Protein AF-A0A5J4WP96-F1 (afdb_monomer_lite)

Radius of gyration: 22.14 Å; chains: 1; bounding box: 62×30×66 Å

Structure (mmCIF, N/CA/C/O backbone):
data_AF-A0A5J4WP96-F1
#
_entry.id   AF-A0A5J4WP96-F1
#
loop_
_atom_site.group_PDB
_atom_site.id
_atom_site.type_symbol
_atom_site.label_atom_id
_atom_site.label_alt_id
_atom_site.label_comp_id
_atom_site.label_asym_id
_atom_site.label_entity_id
_atom_site.label_seq_id
_atom_site.pdbx_PDB_ins_code
_atom_site.Cartn_x
_atom_site.Cartn_y
_atom_site.Cartn_z
_atom_site.occupancy
_atom_site.B_iso_or_equiv
_atom_site.auth_seq_id
_atom_site.auth_comp_id
_atom_site.auth_asym_id
_atom_site.auth_atom_id
_atom_site.pdbx_PDB_model_num
ATOM 1 N N . LYS A 1 1 ? -42.294 -1.424 41.204 1.00 61.25 1 LYS A N 1
ATOM 2 C CA . LYS A 1 1 ? -42.275 -0.467 40.072 1.00 61.25 1 LYS A CA 1
ATOM 3 C C . LYS A 1 1 ? -41.031 0.428 40.129 1.00 61.25 1 LYS A C 1
ATOM 5 O O . LYS A 1 1 ? -40.131 0.134 39.366 1.00 61.25 1 LYS A O 1
ATOM 10 N N . ARG A 1 2 ? -40.867 1.345 41.103 1.00 69.31 2 ARG A N 1
ATOM 11 C CA . ARG A 1 2 ? -39.657 2.207 41.222 1.00 69.31 2 ARG A CA 1
ATOM 12 C C . ARG A 1 2 ? -38.298 1.475 41.231 1.00 69.31 2 ARG A C 1
ATOM 14 O O . ARG A 1 2 ? -37.429 1.843 40.458 1.00 69.31 2 ARG A O 1
ATOM 21 N N . LYS A 1 3 ? -38.139 0.397 42.017 1.00 71.12 3 LYS A N 1
ATOM 22 C CA . LYS A 1 3 ? -36.879 -0.386 42.051 1.00 71.12 3 LYS A CA 1
ATOM 23 C C . LYS A 1 3 ? -36.483 -0.991 40.692 1.00 71.12 3 LYS A C 1
ATOM 25 O O . LYS A 1 3 ? -35.322 -0.956 40.327 1.00 71.12 3 LYS A O 1
ATOM 30 N N . GLN A 1 4 ? -37.452 -1.498 39.925 1.00 74.75 4 GLN A N 1
ATOM 31 C CA . GLN A 1 4 ? -37.187 -2.102 38.608 1.00 74.75 4 GLN A CA 1
ATOM 32 C C . GLN A 1 4 ? -36.767 -1.062 37.559 1.00 74.75 4 GLN A C 1
ATOM 34 O O . GLN A 1 4 ? -35.970 -1.367 36.679 1.00 74.75 4 GLN A O 1
ATOM 39 N N . GLU A 1 5 ? -37.297 0.159 37.654 1.00 77.31 5 GLU A N 1
ATOM 40 C CA . GLU A 1 5 ? -36.905 1.286 36.800 1.00 77.31 5 GLU A CA 1
ATOM 41 C C . GLU A 1 5 ? -35.476 1.756 37.094 1.00 77.31 5 GLU A C 1
ATOM 43 O O . GLU A 1 5 ? -34.712 2.010 36.167 1.00 77.31 5 GLU A O 1
ATOM 48 N N . GLU A 1 6 ? -35.095 1.832 38.372 1.00 80.38 6 GLU A N 1
ATOM 49 C CA . GLU A 1 6 ? -33.735 2.201 38.789 1.00 80.38 6 GLU A CA 1
ATOM 50 C C . GLU A 1 6 ? -32.694 1.159 38.362 1.00 80.38 6 GLU A C 1
ATOM 52 O O . GLU A 1 6 ? -31.629 1.527 37.860 1.00 80.38 6 GLU A O 1
ATOM 57 N N . ASP A 1 7 ? -33.015 -0.131 38.490 1.00 84.25 7 ASP A N 1
ATOM 58 C CA . ASP A 1 7 ? -32.135 -1.225 38.067 1.00 84.25 7 ASP A CA 1
ATOM 59 C C . ASP A 1 7 ? -31.929 -1.238 36.542 1.00 84.25 7 ASP A C 1
ATOM 61 O O . ASP A 1 7 ? -30.814 -1.455 36.062 1.00 84.25 7 ASP A O 1
ATOM 65 N N . LEU A 1 8 ? -32.979 -0.948 35.761 1.00 82.31 8 LEU A N 1
ATOM 66 C CA . LEU A 1 8 ? -32.883 -0.837 34.301 1.00 82.31 8 LEU A CA 1
ATOM 67 C C . LEU A 1 8 ? -32.006 0.352 33.883 1.00 82.31 8 LEU A C 1
ATOM 69 O O . LEU A 1 8 ? -31.196 0.229 32.964 1.00 82.31 8 LEU A O 1
ATOM 73 N N . LYS A 1 9 ? -32.135 1.483 34.585 1.00 86.25 9 LYS A N 1
ATOM 74 C CA . LYS A 1 9 ? -31.365 2.704 34.321 1.00 86.25 9 LYS A CA 1
ATOM 75 C C . LYS A 1 9 ? -29.875 2.515 34.624 1.00 86.25 9 LYS A C 1
ATOM 77 O O . LYS A 1 9 ? -29.039 2.882 33.805 1.00 86.25 9 LYS A O 1
ATOM 82 N N . ARG A 1 10 ? -29.545 1.848 35.739 1.00 85.88 10 ARG A N 1
ATOM 83 C CA . ARG A 1 10 ? -28.162 1.469 36.087 1.00 85.88 10 ARG A CA 1
ATOM 84 C C . ARG A 1 10 ? -27.538 0.537 35.055 1.00 85.88 10 ARG A C 1
ATOM 86 O O . ARG A 1 10 ? -26.397 0.739 34.657 1.00 85.88 10 ARG A O 1
ATOM 93 N N . LYS A 1 11 ? -28.300 -0.452 34.582 1.00 85.69 11 LYS A N 1
ATOM 94 C CA . LYS A 1 11 ? -27.831 -1.395 33.561 1.00 85.69 11 LYS A CA 1
ATOM 95 C C . LYS A 1 11 ? -27.539 -0.697 32.226 1.00 85.69 11 LYS A C 1
ATOM 97 O O . LYS A 1 11 ? -26.533 -0.987 31.590 1.00 85.69 11 LYS A O 1
ATOM 102 N N . GLN A 1 12 ? -28.376 0.269 31.837 1.00 87.62 12 GLN A N 1
ATOM 103 C CA . GLN A 1 12 ? -28.152 1.094 30.643 1.00 87.62 12 GLN A CA 1
ATOM 104 C C . GLN A 1 12 ? -26.909 1.990 30.760 1.00 87.62 12 GLN A C 1
ATOM 106 O O . GLN A 1 12 ? -26.158 2.108 29.792 1.00 87.62 12 GLN A O 1
ATOM 111 N N . GLU A 1 13 ? -26.670 2.598 31.925 1.00 89.62 13 GLU A N 1
ATOM 112 C CA . GLU A 1 13 ? -25.467 3.406 32.178 1.00 89.62 13 GLU A CA 1
ATOM 113 C C . GLU A 1 13 ? -24.185 2.557 32.160 1.00 89.62 13 GLU A C 1
ATOM 115 O O . GLU A 1 13 ? -23.183 2.966 31.571 1.00 89.62 13 GLU A O 1
ATOM 120 N N . GLU A 1 14 ? -24.209 1.353 32.742 1.00 87.75 14 GLU A N 1
ATOM 121 C CA . GLU A 1 14 ? -23.075 0.421 32.697 1.00 87.75 14 GLU A CA 1
ATOM 122 C C . GLU A 1 14 ? -22.759 -0.047 31.270 1.00 87.75 14 GLU A C 1
ATOM 124 O O . GLU A 1 14 ? -21.589 -0.068 30.879 1.00 87.75 14 GLU A O 1
ATOM 129 N N . ASP A 1 15 ? -23.779 -0.370 30.470 1.00 89.44 15 ASP A N 1
ATOM 130 C CA . ASP A 1 15 ? -23.608 -0.769 29.068 1.00 89.44 15 ASP A CA 1
ATOM 131 C C . ASP A 1 15 ? -23.057 0.381 28.207 1.00 89.44 15 ASP A C 1
ATOM 133 O O . ASP A 1 15 ? -22.205 0.159 27.341 1.00 89.44 15 ASP A O 1
ATOM 137 N N . GLN A 1 16 ? -23.492 1.624 28.451 1.00 89.56 16 GLN A N 1
ATOM 138 C CA . GLN A 1 16 ? -22.926 2.806 27.789 1.00 89.56 16 GLN A CA 1
ATOM 139 C C . GLN A 1 16 ? -21.461 3.023 28.167 1.00 89.56 16 GLN A C 1
ATOM 141 O O . GLN A 1 16 ? -20.631 3.273 27.290 1.00 89.56 16 GLN A O 1
ATOM 146 N N . LYS A 1 17 ? -21.129 2.883 29.454 1.00 91.00 17 LYS A N 1
ATOM 147 C CA . LYS A 1 17 ? -19.763 3.050 29.951 1.00 91.00 17 LYS A CA 1
ATOM 148 C C . LYS A 1 17 ? -18.815 2.003 29.361 1.00 91.00 17 LYS A C 1
ATOM 150 O O . LYS A 1 17 ? -17.731 2.361 28.911 1.00 91.00 17 LYS A O 1
ATOM 155 N N . ARG A 1 18 ? -19.250 0.739 29.271 1.00 90.25 18 ARG A N 1
ATOM 156 C CA . ARG A 1 18 ? -18.483 -0.345 28.627 1.00 90.25 18 ARG A CA 1
ATOM 157 C C . ARG A 1 18 ? -18.220 -0.068 27.149 1.00 90.25 18 ARG A C 1
ATOM 159 O O . ARG A 1 18 ? -17.087 -0.219 26.704 1.00 90.25 18 ARG A O 1
ATOM 166 N N . LYS A 1 19 ? -19.233 0.387 26.403 1.00 90.06 19 LYS A N 1
ATOM 167 C CA . LYS A 1 19 ? -19.075 0.744 24.981 1.00 90.06 19 LYS A CA 1
ATOM 168 C C . LYS A 1 19 ? -18.076 1.882 24.775 1.00 90.06 19 LYS A C 1
ATOM 170 O O . LYS A 1 19 ? -17.217 1.773 23.907 1.00 90.06 19 LYS A O 1
ATOM 175 N N . GLN A 1 20 ? -18.153 2.939 25.586 1.00 91.06 20 GLN A N 1
ATOM 176 C CA . GLN A 1 20 ? -17.197 4.052 25.517 1.00 91.06 20 GLN A CA 1
ATOM 177 C C . GLN A 1 20 ? -15.764 3.604 25.833 1.00 91.06 20 GLN A C 1
ATOM 179 O O . GLN A 1 20 ? -14.814 4.052 25.194 1.00 91.06 20 GLN A O 1
ATOM 184 N N . GLU A 1 21 ? -15.599 2.704 26.803 1.00 91.44 21 GLU A N 1
ATOM 185 C CA . GLU A 1 21 ? -14.290 2.189 27.202 1.00 91.44 21 GLU A CA 1
ATOM 186 C C . GLU A 1 21 ? -13.670 1.274 26.128 1.00 91.44 21 GLU A C 1
ATOM 188 O O . GLU A 1 21 ? -12.470 1.357 25.863 1.00 91.44 21 GLU A O 1
ATOM 193 N N . GLU A 1 22 ? -14.476 0.443 25.457 1.00 90.56 22 GLU A N 1
ATOM 194 C CA . GLU A 1 22 ? -14.042 -0.361 24.303 1.00 90.56 22 GLU A CA 1
ATOM 195 C C . GLU A 1 22 ? -13.643 0.504 23.102 1.00 90.56 22 GLU A C 1
ATOM 197 O O . GLU A 1 22 ? -12.631 0.235 22.451 1.00 90.56 22 GLU A O 1
ATOM 202 N N . GLU A 1 23 ? -14.411 1.555 22.815 1.00 92.50 23 GLU A N 1
ATOM 203 C CA . GLU A 1 23 ? -14.131 2.476 21.713 1.00 92.50 23 GLU A CA 1
ATOM 204 C C . GLU A 1 23 ? -12.835 3.263 21.959 1.00 92.50 23 GLU A C 1
ATOM 206 O O . GLU A 1 23 ? -11.994 3.380 21.063 1.00 92.50 23 GLU A O 1
ATOM 211 N N . LEU A 1 24 ? -12.611 3.714 23.199 1.00 91.44 24 LEU A N 1
ATOM 212 C CA . LEU A 1 24 ? -11.365 4.364 23.602 1.00 91.44 24 LEU A CA 1
ATOM 213 C C . LEU A 1 24 ? -10.163 3.417 23.480 1.00 91.44 24 LEU A C 1
ATOM 215 O O . LEU A 1 24 ? -9.128 3.821 22.951 1.00 91.44 24 LEU A O 1
ATOM 219 N N . LYS A 1 25 ? -10.302 2.157 23.918 1.00 91.00 25 LYS A N 1
ATOM 220 C CA . LYS A 1 25 ? -9.244 1.141 23.791 1.00 91.00 25 LYS A CA 1
ATOM 221 C C . LYS A 1 25 ? -8.886 0.863 22.334 1.00 91.00 25 LYS A C 1
ATOM 223 O O . LYS A 1 25 ? -7.703 0.835 22.007 1.00 91.00 25 LYS A O 1
ATOM 228 N N . ARG A 1 26 ? -9.881 0.714 21.450 1.00 90.69 26 ARG A N 1
ATOM 229 C CA . ARG A 1 26 ? -9.643 0.539 20.005 1.00 90.69 26 ARG A CA 1
ATOM 230 C C . ARG A 1 26 ? -8.883 1.716 19.415 1.00 90.69 26 ARG A C 1
ATOM 232 O O . ARG A 1 26 ? -7.893 1.513 18.723 1.00 90.69 26 ARG A O 1
ATOM 239 N N . LYS A 1 27 ? -9.308 2.937 19.741 1.00 89.62 27 LYS A N 1
ATOM 240 C CA . LYS A 1 27 ? -8.665 4.159 19.250 1.00 89.62 27 LYS A CA 1
ATOM 241 C C . LYS A 1 27 ? -7.209 4.264 19.717 1.00 89.62 27 LYS A C 1
ATOM 243 O O . LYS A 1 27 ? -6.329 4.566 18.921 1.00 89.62 27 LYS A O 1
ATOM 248 N N . GLN A 1 28 ? -6.942 3.932 20.983 1.00 88.06 28 GLN A N 1
ATOM 249 C CA . GLN A 1 28 ? -5.582 3.873 21.530 1.00 88.06 28 GLN A CA 1
ATOM 250 C C . GLN A 1 28 ? -4.712 2.805 20.848 1.00 88.06 28 GLN A C 1
ATOM 252 O O . GLN A 1 28 ? -3.538 3.059 20.579 1.00 88.06 28 GLN A O 1
ATOM 257 N N . GLU A 1 29 ? -5.263 1.624 20.557 1.00 87.69 29 GLU A N 1
ATOM 258 C CA . GLU A 1 29 ? -4.541 0.550 19.863 1.00 87.69 29 GLU A CA 1
ATOM 259 C C . GLU A 1 29 ? -4.211 0.932 18.409 1.00 87.69 29 GLU A C 1
ATOM 261 O O . GLU A 1 29 ? -3.108 0.668 17.927 1.00 87.69 29 GLU A O 1
ATOM 266 N N . GLU A 1 30 ? -5.142 1.590 17.716 1.00 83.50 30 GLU A N 1
ATOM 267 C CA . GLU A 1 30 ? -4.936 2.118 16.365 1.00 83.50 30 GLU A CA 1
ATOM 268 C C . GLU A 1 30 ? -3.869 3.220 16.331 1.00 83.50 30 GLU A C 1
ATOM 270 O O . GLU A 1 30 ? -2.989 3.195 15.467 1.00 83.50 30 GLU A O 1
ATOM 275 N N . ASP A 1 31 ? -3.896 4.147 17.293 1.00 86.38 31 ASP A N 1
ATOM 276 C CA . ASP A 1 31 ? -2.895 5.211 17.415 1.00 86.38 31 ASP A CA 1
ATOM 277 C C . ASP A 1 31 ? -1.499 4.647 17.720 1.00 86.38 31 ASP A C 1
ATOM 279 O O . ASP A 1 31 ? -0.499 5.123 17.175 1.00 86.38 31 ASP A O 1
ATOM 283 N N . LEU A 1 32 ? -1.413 3.608 18.559 1.00 82.44 32 LEU A N 1
ATOM 284 C CA . LEU A 1 32 ? -0.152 2.927 18.854 1.00 82.44 32 LEU A CA 1
ATOM 285 C C . LEU A 1 32 ? 0.402 2.211 17.616 1.00 82.44 32 LEU A C 1
ATOM 287 O O . LEU A 1 32 ? 1.589 2.349 17.320 1.00 82.44 32 LEU A O 1
ATOM 291 N N . LYS A 1 33 ? -0.450 1.498 16.867 1.00 78.56 33 LYS A N 1
ATOM 292 C CA . LYS A 1 33 ? -0.057 0.861 15.599 1.00 78.56 33 LYS A CA 1
ATOM 293 C C . LYS A 1 33 ? 0.445 1.888 14.589 1.00 78.56 33 LYS A C 1
ATOM 295 O O . LYS A 1 33 ? 1.491 1.668 13.989 1.00 78.56 33 LYS A O 1
ATOM 300 N N . ARG A 1 34 ? -0.234 3.032 14.455 1.00 79.12 34 ARG A N 1
ATOM 301 C CA . ARG A 1 34 ? 0.215 4.132 13.585 1.00 79.12 34 ARG A CA 1
ATOM 302 C C . ARG A 1 34 ? 1.595 4.650 13.964 1.00 79.12 34 ARG A C 1
ATOM 304 O O . ARG A 1 34 ? 2.445 4.767 13.092 1.00 79.12 34 ARG A O 1
ATOM 311 N N . LYS A 1 35 ? 1.832 4.921 15.250 1.00 74.19 35 LYS A N 1
ATOM 312 C CA . LYS A 1 35 ? 3.145 5.386 15.725 1.00 74.19 35 LYS A CA 1
ATOM 313 C C . LYS A 1 35 ? 4.246 4.368 15.444 1.00 74.19 35 LYS A C 1
ATOM 315 O O . LYS A 1 35 ? 5.311 4.745 14.971 1.00 74.19 35 LYS A O 1
ATOM 320 N N . GLN A 1 36 ? 3.977 3.084 15.679 1.00 70.12 36 GLN A N 1
ATOM 321 C CA . GLN A 1 36 ? 4.923 2.012 15.363 1.00 70.12 36 GLN A CA 1
ATOM 322 C C . GLN A 1 36 ? 5.209 1.922 13.858 1.00 70.12 36 GLN A C 1
ATOM 324 O O . GLN A 1 36 ? 6.355 1.728 13.464 1.00 70.12 36 GLN A O 1
ATOM 329 N N . GLU A 1 37 ? 4.195 2.089 13.008 1.00 66.19 37 GLU A N 1
ATOM 330 C CA . GLU A 1 37 ? 4.367 2.126 11.552 1.00 66.19 37 GLU A CA 1
ATOM 331 C C . GLU A 1 37 ? 5.178 3.350 11.094 1.00 66.19 37 GLU A C 1
ATOM 333 O O . GLU A 1 37 ? 6.041 3.212 10.226 1.00 66.19 37 GLU A O 1
ATOM 338 N N . GLU A 1 38 ? 4.962 4.523 11.694 1.00 67.19 38 GLU A N 1
ATOM 339 C CA . GLU A 1 38 ? 5.729 5.751 11.428 1.00 67.19 38 GLU A CA 1
ATOM 340 C C . GLU A 1 38 ? 7.199 5.623 11.866 1.00 67.19 38 GLU A C 1
ATOM 342 O O . GLU A 1 38 ? 8.111 5.985 11.118 1.00 67.19 38 GLU A O 1
ATOM 347 N N . GLU A 1 39 ? 7.457 5.054 13.045 1.00 66.88 39 GLU A N 1
ATOM 348 C CA . GLU A 1 39 ? 8.813 4.761 13.529 1.00 66.88 39 GLU A CA 1
ATOM 349 C C . GLU A 1 39 ? 9.520 3.729 12.643 1.00 66.88 39 GLU A C 1
ATOM 351 O O . GLU A 1 39 ? 10.689 3.903 12.291 1.00 66.88 39 GLU A O 1
ATOM 356 N N . LEU A 1 40 ? 8.806 2.683 12.215 1.00 58.84 40 LEU A N 1
ATOM 357 C CA . LEU A 1 40 ? 9.334 1.672 11.303 1.00 58.84 40 LEU A CA 1
ATOM 358 C C . LEU A 1 40 ? 9.680 2.279 9.940 1.00 58.84 40 LEU A C 1
ATOM 360 O O . LEU A 1 40 ? 10.737 1.977 9.387 1.00 58.84 40 LEU A O 1
ATOM 364 N N . GLN A 1 41 ? 8.843 3.182 9.426 1.00 60.09 41 GLN A N 1
ATOM 365 C CA . GLN A 1 41 ? 9.136 3.938 8.207 1.00 60.09 41 GLN A CA 1
ATOM 366 C C . GLN A 1 41 ? 10.370 4.840 8.361 1.00 60.09 41 GLN A C 1
ATOM 368 O O . GLN A 1 41 ? 11.156 4.951 7.419 1.00 60.09 41 GLN A O 1
ATOM 373 N N . ASN A 1 42 ? 10.593 5.413 9.546 1.00 65.38 42 ASN A N 1
ATOM 374 C CA . ASN A 1 42 ? 11.759 6.252 9.841 1.00 65.38 42 ASN A CA 1
ATOM 375 C C . ASN A 1 42 ? 13.041 5.470 10.169 1.00 65.38 42 ASN A C 1
ATOM 377 O O . ASN A 1 42 ? 14.130 6.036 10.086 1.00 65.38 42 ASN A O 1
ATOM 381 N N . SER A 1 43 ? 12.951 4.177 10.491 1.00 74.75 43 SER A N 1
ATOM 382 C CA . SER A 1 43 ? 14.116 3.332 10.809 1.00 74.75 43 SER A CA 1
ATOM 383 C C . SER A 1 43 ? 15.088 3.149 9.633 1.00 74.75 43 SER A C 1
ATOM 385 O O . SER A 1 43 ? 16.219 2.699 9.814 1.00 74.75 43 SER A O 1
ATOM 387 N N . GLY A 1 44 ? 14.646 3.465 8.410 1.00 85.50 44 GLY A N 1
ATOM 388 C CA . GLY A 1 44 ? 15.403 3.226 7.185 1.00 85.50 44 GLY A CA 1
ATOM 389 C C . GLY A 1 44 ? 15.563 1.742 6.838 1.00 85.50 44 GLY A C 1
ATOM 390 O O . GLY A 1 44 ? 16.283 1.421 5.890 1.00 85.50 44 GLY A O 1
ATOM 391 N N . ILE A 1 45 ? 14.889 0.846 7.569 1.00 90.81 45 ILE A N 1
ATOM 392 C CA . ILE A 1 45 ? 14.871 -0.600 7.347 1.00 90.81 45 ILE A CA 1
ATOM 393 C C . ILE A 1 45 ? 13.599 -0.985 6.586 1.00 90.81 45 ILE A C 1
ATOM 395 O O . ILE A 1 45 ? 12.492 -0.542 6.884 1.00 90.81 45 ILE A O 1
ATOM 399 N N . ASN A 1 46 ? 13.764 -1.834 5.578 1.00 91.06 46 ASN A N 1
ATOM 400 C CA . ASN A 1 46 ? 12.683 -2.425 4.812 1.00 91.06 46 ASN A CA 1
ATOM 401 C C . ASN A 1 46 ? 11.974 -3.512 5.642 1.00 91.06 46 ASN A C 1
ATOM 403 O O . ASN A 1 46 ? 12.619 -4.501 5.992 1.00 91.06 46 ASN A O 1
ATOM 407 N N . PRO A 1 47 ? 10.660 -3.401 5.904 1.00 88.81 47 PRO A N 1
ATOM 408 C CA . PRO A 1 47 ? 9.939 -4.336 6.764 1.00 88.81 47 PRO A CA 1
ATOM 409 C C . PRO A 1 47 ? 9.706 -5.715 6.127 1.00 88.81 47 PRO A C 1
ATOM 411 O O . PRO A 1 47 ? 9.414 -6.672 6.836 1.00 88.81 47 PRO A O 1
ATOM 414 N N . TRP A 1 48 ? 9.837 -5.844 4.803 1.00 87.88 48 TRP A N 1
ATOM 415 C CA . TRP A 1 48 ? 9.638 -7.104 4.077 1.00 87.88 48 TRP A CA 1
ATOM 416 C C . TRP A 1 48 ? 10.914 -7.938 3.966 1.00 87.88 48 TRP A C 1
ATOM 418 O O . TRP A 1 48 ? 10.839 -9.159 3.875 1.00 87.88 48 TRP A O 1
ATOM 428 N N . THR A 1 49 ? 12.084 -7.296 3.958 1.00 91.69 49 THR A N 1
ATOM 429 C CA . THR A 1 49 ? 13.381 -7.988 3.854 1.00 91.69 49 THR A CA 1
ATOM 430 C C . THR A 1 49 ? 14.226 -7.877 5.117 1.00 91.69 49 THR A C 1
ATOM 432 O O . THR A 1 49 ? 15.242 -8.553 5.217 1.00 91.69 49 THR A O 1
ATOM 435 N N . ASN A 1 50 ? 13.842 -7.009 6.056 1.00 90.69 50 ASN A N 1
ATOM 436 C CA . ASN A 1 50 ? 14.608 -6.644 7.247 1.00 90.69 50 ASN A CA 1
ATOM 437 C C . ASN A 1 50 ? 16.035 -6.141 6.935 1.00 90.69 50 ASN A C 1
ATOM 439 O O . ASN A 1 50 ? 16.981 -6.372 7.684 1.00 90.69 50 ASN A O 1
ATOM 443 N N . LEU A 1 51 ? 16.193 -5.468 5.791 1.00 92.88 51 LEU A N 1
ATOM 444 C CA . LEU A 1 51 ? 17.456 -4.896 5.312 1.00 92.88 51 LEU A CA 1
ATOM 445 C C . LEU A 1 51 ? 17.304 -3.383 5.145 1.00 92.88 51 LEU A C 1
ATOM 447 O O . LEU A 1 51 ? 16.199 -2.929 4.852 1.00 92.88 51 LEU A O 1
ATOM 451 N N . PRO A 1 52 ? 18.377 -2.586 5.269 1.00 93.88 52 PRO A N 1
ATOM 452 C CA . PRO A 1 52 ? 18.294 -1.152 5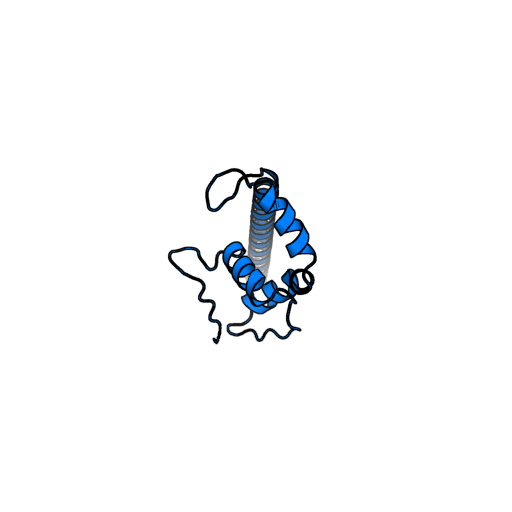.028 1.00 93.88 52 PRO A CA 1
ATOM 453 C C . PRO A 1 52 ? 17.848 -0.848 3.593 1.00 93.88 52 PRO A C 1
ATOM 455 O O . PRO A 1 52 ? 18.267 -1.503 2.632 1.00 93.88 52 PRO A O 1
ATOM 458 N N . TYR A 1 53 ? 17.015 0.177 3.430 1.00 93.75 53 TYR A N 1
ATOM 459 C CA . TYR A 1 53 ? 16.645 0.673 2.112 1.00 93.75 53 TYR A CA 1
ATOM 460 C C . TYR A 1 53 ? 17.871 1.212 1.369 1.00 93.75 53 TYR A C 1
ATOM 462 O O . TYR A 1 53 ? 18.708 1.931 1.916 1.00 93.75 53 TYR A O 1
ATOM 470 N N . SER A 1 54 ? 17.959 0.901 0.076 1.00 95.19 54 SER A N 1
ATOM 471 C CA . 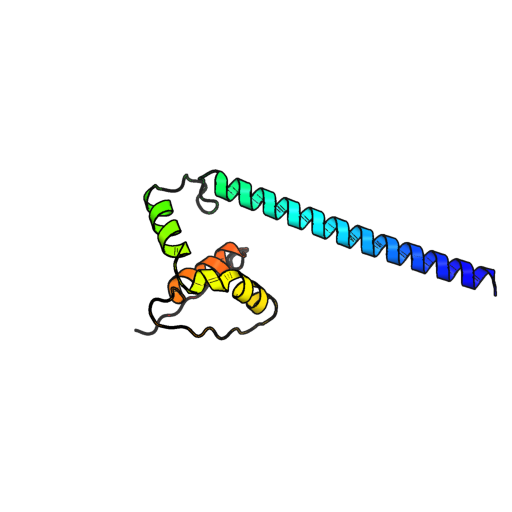SER A 1 54 ? 19.022 1.437 -0.777 1.00 95.19 54 SER A CA 1
ATOM 472 C C . SER A 1 54 ? 18.832 2.935 -1.051 1.00 95.19 54 SER A C 1
ATOM 474 O O . SER A 1 54 ? 17.717 3.448 -1.037 1.00 95.19 54 SER A O 1
ATOM 476 N N . LYS A 1 55 ? 19.904 3.648 -1.424 1.00 93.19 55 LYS A N 1
ATOM 477 C CA . LYS A 1 55 ? 19.795 5.052 -1.878 1.00 93.19 55 LYS A CA 1
ATOM 478 C C . LYS A 1 55 ? 18.801 5.212 -3.037 1.00 93.19 55 LYS A C 1
ATOM 480 O O . LYS A 1 55 ? 17.999 6.139 -3.045 1.00 93.19 55 LYS A O 1
ATOM 485 N N . ARG A 1 56 ? 18.811 4.258 -3.978 1.00 94.69 56 ARG A N 1
ATOM 486 C CA . ARG A 1 56 ? 17.898 4.226 -5.131 1.00 94.69 56 ARG A CA 1
ATOM 487 C C . ARG A 1 56 ? 16.432 4.117 -4.712 1.00 94.69 56 ARG A C 1
ATOM 489 O O . ARG A 1 56 ? 15.578 4.682 -5.389 1.00 94.69 56 ARG A O 1
ATOM 496 N N . TYR A 1 57 ? 16.136 3.408 -3.621 1.00 95.06 57 TYR A N 1
ATOM 497 C CA . TYR A 1 57 ? 14.776 3.319 -3.095 1.00 95.06 57 TYR A CA 1
ATOM 498 C C . TYR A 1 57 ? 14.228 4.705 -2.749 1.00 95.06 57 TYR A C 1
ATOM 500 O O . TYR A 1 57 ? 13.139 5.035 -3.199 1.00 95.06 57 TYR A O 1
ATOM 508 N N . TYR A 1 58 ? 14.994 5.535 -2.036 1.00 93.56 58 TYR A N 1
ATOM 509 C CA . TYR A 1 58 ? 14.542 6.874 -1.648 1.00 93.56 58 TYR A CA 1
ATOM 510 C C . TYR A 1 58 ? 14.298 7.787 -2.855 1.00 93.56 58 TYR A C 1
ATOM 512 O O . TYR A 1 58 ? 13.304 8.508 -2.879 1.00 93.56 58 TYR A O 1
ATOM 520 N N . SER A 1 59 ? 15.142 7.711 -3.890 1.00 94.00 59 SER A N 1
ATOM 521 C CA . SER A 1 59 ? 14.915 8.446 -5.142 1.00 94.00 59 SER A CA 1
ATOM 522 C C . SER A 1 59 ? 13.606 8.026 -5.822 1.00 94.00 59 SER A C 1
ATOM 524 O O . SER A 1 59 ? 12.804 8.878 -6.194 1.00 94.00 59 SER A O 1
ATOM 526 N N . LEU A 1 60 ? 13.356 6.716 -5.927 1.00 95.38 60 LEU A N 1
ATOM 527 C CA . LEU A 1 60 ? 12.110 6.189 -6.494 1.00 95.38 60 LEU A CA 1
ATOM 528 C C . LEU A 1 60 ? 10.896 6.509 -5.618 1.00 95.38 60 LEU A C 1
ATOM 530 O O . LEU A 1 60 ? 9.807 6.721 -6.140 1.00 95.38 60 LEU A O 1
ATOM 534 N N . LEU A 1 61 ? 11.056 6.527 -4.296 1.00 93.44 61 LEU A N 1
ATOM 535 C CA . LEU A 1 61 ? 9.989 6.877 -3.366 1.00 93.44 61 LEU A CA 1
ATOM 536 C C . LEU A 1 61 ? 9.551 8.330 -3.569 1.00 93.44 61 LEU A C 1
ATOM 538 O O . LEU A 1 61 ? 8.353 8.584 -3.669 1.00 93.44 61 LEU A O 1
ATOM 542 N N . ALA A 1 62 ? 10.503 9.258 -3.692 1.00 93.12 62 ALA A N 1
ATOM 543 C CA . ALA A 1 62 ? 10.210 10.663 -3.961 1.00 93.12 62 ALA A CA 1
ATOM 544 C C . ALA A 1 62 ? 9.451 10.848 -5.288 1.00 93.12 62 ALA A C 1
ATOM 546 O O . ALA A 1 62 ? 8.458 11.569 -5.330 1.00 93.12 62 ALA A O 1
ATOM 547 N N . GLU A 1 63 ? 9.856 10.142 -6.348 1.00 94.88 63 GLU A N 1
ATOM 548 C CA . GLU A 1 63 ? 9.155 10.154 -7.640 1.00 94.88 63 GLU A CA 1
ATOM 549 C C . GLU A 1 63 ? 7.730 9.585 -7.524 1.00 94.88 63 GLU A C 1
ATOM 551 O O . GLU A 1 63 ? 6.765 10.181 -7.999 1.00 94.88 63 GLU A O 1
ATOM 556 N N . ARG A 1 64 ? 7.564 8.455 -6.825 1.00 95.00 64 ARG A N 1
ATOM 557 C CA . ARG A 1 64 ? 6.251 7.825 -6.607 1.00 95.00 64 ARG A CA 1
ATOM 558 C C . ARG A 1 64 ? 5.293 8.717 -5.831 1.00 95.00 64 ARG A C 1
ATOM 560 O O . ARG A 1 64 ? 4.100 8.713 -6.124 1.00 95.00 64 ARG A O 1
ATOM 567 N N . GLN A 1 65 ? 5.804 9.491 -4.875 1.00 93.31 65 GLN A N 1
ATOM 568 C CA . GLN A 1 65 ? 4.990 10.421 -4.095 1.00 93.31 65 GLN A CA 1
ATOM 569 C C . GLN A 1 65 ? 4.385 11.549 -4.942 1.00 93.31 65 GLN A C 1
ATOM 571 O O . GLN A 1 65 ? 3.357 12.103 -4.559 1.00 93.31 65 GLN A O 1
ATOM 576 N N . GLN A 1 66 ? 4.979 11.854 -6.097 1.00 95.12 66 GLN A N 1
ATOM 577 C CA . GLN A 1 66 ? 4.488 12.872 -7.028 1.00 95.12 66 GLN A CA 1
ATOM 578 C C . GLN A 1 66 ? 3.464 12.324 -8.035 1.00 95.12 66 GLN A C 1
ATOM 580 O O . GLN A 1 66 ? 2.856 13.097 -8.776 1.00 95.12 66 GLN A O 1
ATOM 585 N N . LEU A 1 67 ? 3.246 11.002 -8.087 1.00 96.25 67 LEU A N 1
ATOM 586 C CA . LEU A 1 67 ? 2.303 10.410 -9.033 1.00 96.25 67 LEU A CA 1
ATOM 587 C C . LEU A 1 67 ? 0.857 10.803 -8.689 1.00 96.25 67 LEU A C 1
ATOM 589 O O . LEU A 1 67 ? 0.474 10.745 -7.518 1.00 96.25 67 LEU A O 1
ATOM 593 N N . PRO A 1 68 ? -0.002 11.091 -9.688 1.00 95.69 68 PRO A N 1
ATOM 594 C CA . PRO A 1 68 ? -1.384 11.496 -9.438 1.00 95.69 68 PRO A CA 1
ATOM 595 C C . PRO A 1 68 ? -2.181 10.528 -8.559 1.00 95.69 68 PRO A C 1
ATOM 597 O O . PRO A 1 68 ? -2.957 10.952 -7.709 1.00 95.69 68 PRO A O 1
ATOM 600 N N . VAL A 1 69 ? -1.957 9.219 -8.711 1.00 96.19 69 VAL A N 1
ATOM 601 C CA . VAL A 1 69 ? -2.622 8.197 -7.889 1.00 96.19 69 VAL A CA 1
ATOM 602 C C . VAL A 1 69 ? -2.303 8.323 -6.392 1.00 96.19 69 VAL A C 1
ATOM 604 O O . VAL A 1 69 ? -3.142 7.969 -5.568 1.00 96.19 69 VAL A O 1
ATOM 607 N N . GLN A 1 70 ? -1.131 8.858 -6.026 1.00 94.62 70 GLN A N 1
ATOM 608 C CA . GLN A 1 70 ? -0.734 9.030 -4.629 1.00 94.62 70 GLN A CA 1
ATOM 609 C C . GLN A 1 70 ? -1.642 10.030 -3.908 1.00 94.62 70 GLN A C 1
ATOM 611 O O . GLN A 1 70 ? -2.004 9.807 -2.752 1.00 94.62 70 GLN A O 1
ATOM 616 N N . MET A 1 71 ? -2.066 11.095 -4.596 1.00 93.19 71 MET A N 1
ATOM 617 C CA . MET A 1 71 ? -2.965 12.109 -4.033 1.00 93.19 71 MET A CA 1
ATOM 618 C C . MET A 1 71 ? -4.323 11.516 -3.627 1.00 93.19 71 MET A C 1
ATOM 620 O O . MET A 1 71 ? -4.922 11.952 -2.649 1.00 93.19 71 MET A O 1
ATOM 624 N N . HIS A 1 72 ? -4.762 10.462 -4.318 1.00 94.12 72 HIS A N 1
ATOM 625 C CA . HIS A 1 72 ? -6.023 9.764 -4.056 1.00 94.12 72 HIS A CA 1
ATOM 626 C C . HIS A 1 72 ? -5.865 8.513 -3.174 1.00 94.12 72 HIS A C 1
ATOM 628 O O . HIS A 1 72 ? -6.823 7.760 -3.004 1.00 94.12 72 HIS A O 1
ATOM 634 N N . LYS A 1 73 ? -4.682 8.269 -2.583 1.00 94.50 73 LYS A N 1
ATOM 635 C CA . LYS A 1 73 ? -4.409 7.053 -1.795 1.00 94.50 73 LYS A CA 1
ATOM 636 C C . LYS A 1 73 ? -5.416 6.852 -0.659 1.00 94.50 73 LYS A C 1
ATOM 638 O O . LYS A 1 73 ? -5.918 5.748 -0.488 1.00 94.50 73 LYS A O 1
ATOM 643 N N . LYS A 1 74 ? -5.723 7.904 0.108 1.00 93.62 74 LYS A N 1
ATOM 644 C CA . LYS A 1 74 ? -6.650 7.818 1.253 1.00 93.62 74 LYS A CA 1
ATOM 645 C C . LYS A 1 74 ? -8.064 7.433 0.813 1.00 93.62 74 LYS A C 1
ATOM 647 O O . LYS A 1 74 ? -8.603 6.450 1.308 1.00 93.62 74 LYS A O 1
ATOM 652 N N . GLU A 1 75 ? -8.594 8.146 -0.177 1.00 95.25 75 GLU A N 1
ATOM 653 C CA . GLU A 1 75 ? -9.913 7.879 -0.760 1.00 95.25 75 GLU A CA 1
ATOM 654 C C . GLU A 1 75 ? -10.004 6.451 -1.321 1.00 95.25 75 GLU A C 1
ATOM 656 O O . GLU A 1 75 ? -10.997 5.754 -1.119 1.00 95.25 75 GLU A O 1
ATOM 661 N N . PHE A 1 76 ? -8.947 5.987 -1.996 1.00 95.69 76 PHE A N 1
ATOM 662 C CA . PHE A 1 76 ? -8.872 4.614 -2.486 1.00 95.69 76 PHE A CA 1
ATOM 663 C C . PHE A 1 76 ? -8.935 3.594 -1.344 1.00 95.69 76 PHE A C 1
ATOM 665 O O . PHE A 1 76 ? -9.709 2.647 -1.436 1.00 95.69 76 PHE A O 1
ATOM 672 N N . ILE A 1 77 ? -8.148 3.780 -0.279 1.00 94.62 77 ILE A N 1
ATOM 673 C CA . ILE A 1 77 ? -8.102 2.860 0.868 1.00 94.62 77 ILE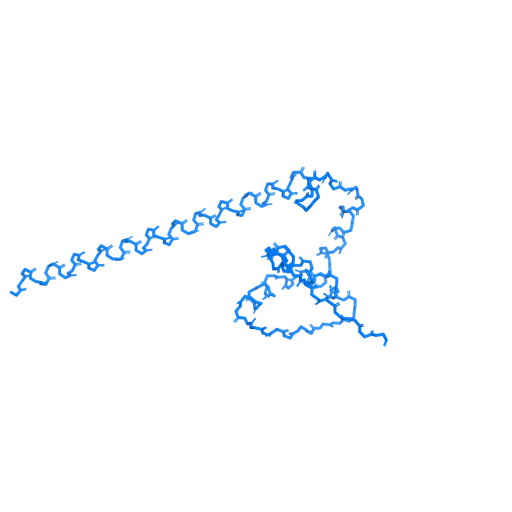 A CA 1
ATOM 674 C C . ILE A 1 77 ? -9.479 2.736 1.524 1.00 94.62 77 ILE A C 1
ATOM 676 O O . ILE A 1 77 ? -9.900 1.625 1.839 1.00 94.62 77 ILE A O 1
ATOM 680 N N . GLU A 1 78 ? -10.176 3.854 1.719 1.00 95.62 78 GLU A N 1
ATOM 681 C CA . GLU A 1 78 ? -11.527 3.881 2.292 1.00 95.62 78 GLU A CA 1
ATOM 682 C C . GLU A 1 78 ? -12.510 3.126 1.391 1.00 95.62 78 GLU A C 1
ATOM 684 O O . GLU A 1 78 ? -13.109 2.136 1.813 1.00 95.62 78 GLU A O 1
ATOM 689 N N . LYS A 1 79 ? -12.578 3.487 0.102 1.00 96.56 79 LYS A N 1
ATOM 690 C CA . LYS A 1 79 ? -13.455 2.806 -0.862 1.00 96.56 79 LYS A CA 1
ATOM 691 C C . LYS A 1 79 ? -13.145 1.316 -0.987 1.00 96.56 79 LYS A C 1
ATOM 693 O O . LYS A 1 79 ? -14.068 0.520 -1.121 1.00 96.56 79 LYS A O 1
ATOM 698 N N . PHE A 1 80 ? -11.876 0.926 -0.946 1.00 96.19 80 PHE A N 1
ATOM 699 C CA . PHE A 1 80 ? -11.464 -0.471 -1.048 1.00 96.19 80 PHE A CA 1
ATOM 700 C C . PHE A 1 80 ? -11.862 -1.299 0.178 1.00 96.19 80 PHE A C 1
ATOM 702 O O . PHE A 1 80 ? -12.199 -2.470 0.034 1.00 96.19 80 PHE A O 1
ATOM 709 N N . LYS A 1 81 ? -11.859 -0.708 1.379 1.00 95.31 81 LYS A N 1
ATOM 710 C CA . LYS A 1 81 ? -12.325 -1.391 2.595 1.00 95.31 81 LYS A CA 1
ATOM 711 C C . LYS A 1 81 ? -13.833 -1.643 2.570 1.00 95.31 81 LYS A C 1
ATOM 713 O O . LYS A 1 81 ? -14.269 -2.713 2.987 1.00 95.31 81 LYS A O 1
ATOM 718 N N . ASP A 1 82 ? -14.597 -0.693 2.040 1.00 96.88 82 ASP A N 1
ATOM 719 C CA . ASP A 1 82 ? -16.063 -0.739 2.077 1.00 96.88 82 ASP A CA 1
ATOM 720 C C . ASP A 1 82 ? -16.684 -1.511 0.902 1.00 96.88 82 ASP A C 1
ATOM 722 O O . ASP A 1 82 ? -17.848 -1.912 0.961 1.00 96.88 82 ASP A O 1
ATOM 726 N N . ASN A 1 83 ? -15.927 -1.742 -0.176 1.00 97.38 83 ASN A N 1
ATOM 727 C CA . ASN A 1 83 ? -16.448 -2.318 -1.414 1.00 97.38 83 ASN A CA 1
ATOM 728 C C . ASN A 1 83 ? -15.674 -3.566 -1.840 1.00 97.38 83 ASN A C 1
ATOM 730 O O . ASN A 1 83 ? -14.450 -3.575 -1.909 1.00 97.38 83 ASN A O 1
ATOM 734 N N . ARG A 1 84 ? -16.404 -4.612 -2.249 1.00 96.19 84 ARG A N 1
ATOM 735 C CA . ARG A 1 84 ? -15.797 -5.825 -2.833 1.00 96.19 84 ARG A CA 1
ATOM 736 C C . ARG A 1 84 ? -15.172 -5.577 -4.209 1.00 96.19 84 ARG A C 1
ATOM 738 O O . ARG A 1 84 ? -14.253 -6.290 -4.595 1.00 96.19 84 ARG A O 1
ATOM 745 N N . ILE A 1 85 ? -15.707 -4.612 -4.959 1.00 96.94 85 ILE A N 1
ATOM 746 C CA . ILE A 1 85 ? -15.254 -4.239 -6.301 1.00 96.94 85 ILE A CA 1
ATOM 747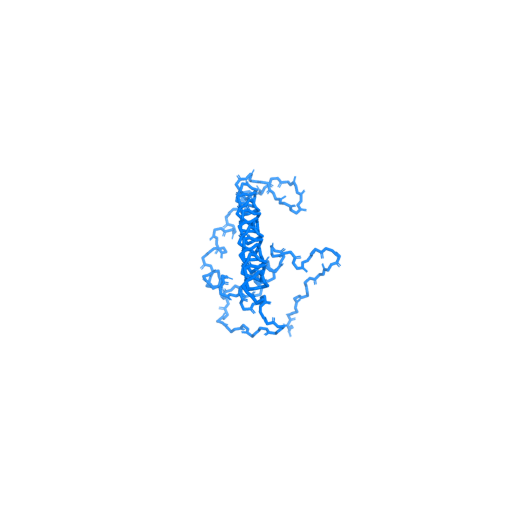 C C . ILE A 1 85 ? -15.088 -2.722 -6.329 1.00 96.94 85 ILE A C 1
ATOM 749 O O . ILE A 1 85 ? -16.015 -1.993 -5.986 1.00 96.94 85 ILE A O 1
ATOM 753 N N . VAL A 1 86 ? -13.920 -2.255 -6.771 1.00 96.38 86 VAL A N 1
ATOM 754 C CA . VAL A 1 86 ? -13.620 -0.831 -6.962 1.00 96.38 86 VAL A CA 1
ATOM 755 C C . VAL A 1 86 ? -13.177 -0.614 -8.403 1.00 96.38 86 VAL A C 1
ATOM 757 O O . VAL A 1 86 ? -12.249 -1.268 -8.876 1.00 96.38 86 VAL A O 1
ATOM 760 N N . ILE A 1 87 ? -13.828 0.319 -9.097 1.00 95.81 87 ILE A N 1
ATOM 761 C CA . ILE A 1 87 ? -13.451 0.725 -10.454 1.00 95.81 87 ILE A CA 1
ATOM 762 C C . ILE A 1 87 ? -12.548 1.953 -10.353 1.00 95.81 87 ILE A C 1
ATOM 764 O O . ILE A 1 87 ? -12.954 2.999 -9.852 1.00 95.81 87 ILE A O 1
ATOM 768 N N . LEU A 1 88 ? -11.316 1.821 -10.839 1.00 94.25 88 LEU A N 1
ATOM 769 C CA . LEU A 1 88 ? -10.321 2.891 -10.870 1.00 94.25 88 LEU A CA 1
ATOM 770 C C . LEU A 1 88 ? -10.196 3.445 -12.288 1.00 94.25 88 LEU A C 1
ATOM 772 O O . LEU A 1 88 ? -9.830 2.721 -13.213 1.00 94.25 88 LEU A O 1
ATOM 776 N N . VAL A 1 89 ? -10.428 4.747 -12.447 1.00 94.94 89 VAL A N 1
ATOM 777 C CA . VAL A 1 89 ? -10.252 5.460 -13.718 1.00 94.94 89 VAL A CA 1
ATOM 778 C C . VAL A 1 89 ? -9.156 6.507 -13.552 1.00 94.94 89 VAL A C 1
ATOM 780 O O . VAL A 1 89 ? -9.079 7.191 -12.538 1.00 94.94 89 VAL A O 1
ATOM 783 N N . GLY A 1 90 ? -8.280 6.632 -14.545 1.00 93.50 90 GLY A N 1
ATOM 784 C CA . GLY A 1 90 ? -7.264 7.680 -14.572 1.00 93.50 90 GLY A CA 1
ATOM 785 C C . GLY A 1 90 ? -6.441 7.627 -15.851 1.00 93.50 90 GLY A C 1
ATOM 786 O O . GLY A 1 90 ? -6.357 6.574 -16.484 1.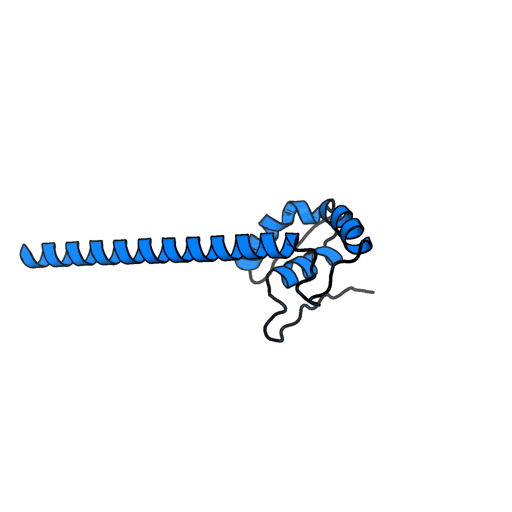00 93.50 90 GLY A O 1
ATOM 787 N N . GLN A 1 91 ? -5.786 8.730 -16.202 1.00 95.94 91 GLN A N 1
ATOM 788 C CA . GLN A 1 91 ? -4.971 8.840 -17.417 1.00 95.94 91 GLN A CA 1
ATOM 789 C C . GLN A 1 91 ? -3.777 7.864 -17.429 1.00 95.94 91 GLN A C 1
ATOM 791 O O . GLN A 1 91 ? -3.338 7.366 -16.385 1.00 95.94 91 GLN A O 1
ATOM 796 N N . THR A 1 92 ? -3.244 7.558 -18.612 1.00 94.44 92 THR A N 1
ATOM 797 C CA . THR A 1 92 ? -1.999 6.784 -18.756 1.00 94.44 92 THR A CA 1
ATOM 798 C C . THR A 1 92 ? -0.849 7.498 -18.041 1.00 94.44 92 THR A C 1
ATOM 800 O O . THR A 1 92 ? -0.810 8.721 -17.996 1.00 94.44 92 THR A O 1
ATOM 803 N N . GLY A 1 93 ? 0.063 6.746 -17.421 1.00 93.25 93 GLY A N 1
ATOM 804 C CA . GLY A 1 93 ? 1.172 7.326 -16.651 1.00 93.25 93 GLY A CA 1
ATOM 805 C C . GLY A 1 93 ? 0.802 7.814 -15.245 1.00 93.25 93 GLY A C 1
ATOM 806 O O . GLY A 1 93 ? 1.688 8.143 -14.469 1.00 93.25 93 GLY A O 1
ATOM 807 N N . SER A 1 94 ? -0.473 7.766 -14.841 1.00 95.44 94 SER A N 1
ATOM 808 C CA . SER A 1 94 ? -0.896 8.232 -13.509 1.00 95.44 94 SER A CA 1
ATOM 809 C C . SER A 1 94 ? -0.413 7.370 -12.329 1.00 95.44 94 SER A C 1
ATOM 811 O O . SER A 1 94 ? -0.701 7.699 -11.181 1.00 95.44 94 SER A O 1
ATOM 813 N N . GLY A 1 95 ? 0.254 6.240 -12.593 1.00 95.44 95 GLY A N 1
ATOM 814 C CA . GLY A 1 95 ? 0.787 5.334 -11.570 1.00 95.44 95 GLY A CA 1
ATOM 815 C C . GLY A 1 95 ? -0.141 4.200 -11.118 1.00 95.44 95 GLY A C 1
ATOM 816 O O . GLY A 1 95 ? 0.221 3.471 -10.204 1.00 95.44 95 GLY A O 1
ATOM 817 N N . LYS A 1 96 ? -1.316 3.998 -11.736 1.00 95.81 96 LYS A N 1
ATOM 818 C CA . LYS A 1 96 ? -2.302 2.982 -11.290 1.00 95.81 96 LYS A CA 1
ATOM 819 C C . LYS A 1 96 ? -1.708 1.573 -11.171 1.00 95.81 96 LYS A C 1
ATOM 821 O O . LYS A 1 96 ? -1.693 1.006 -10.085 1.00 95.81 96 LYS A O 1
ATOM 826 N N . SER A 1 97 ? -1.168 1.031 -12.263 1.00 94.44 97 SER A N 1
ATOM 827 C CA . SER A 1 97 ? -0.656 -0.346 -12.295 1.00 94.44 97 SER A CA 1
ATOM 828 C C . SER A 1 97 ? 0.567 -0.566 -11.399 1.00 94.44 97 SER A C 1
ATOM 830 O O . SER A 1 97 ? 0.852 -1.703 -11.038 1.00 94.44 97 SER A O 1
ATOM 832 N N . THR A 1 98 ? 1.288 0.500 -11.028 1.00 95.12 98 THR A N 1
ATOM 833 C CA . THR A 1 98 ? 2.485 0.405 -10.180 1.00 95.12 98 THR A CA 1
ATOM 834 C C . THR A 1 98 ? 2.178 0.634 -8.703 1.00 95.12 98 THR A C 1
ATOM 836 O O . THR A 1 98 ? 2.703 -0.102 -7.871 1.00 95.12 98 THR A O 1
ATOM 839 N N . GLN A 1 99 ? 1.343 1.621 -8.362 1.00 96.19 99 GLN A N 1
ATOM 840 C CA . GLN A 1 99 ? 1.093 2.026 -6.974 1.00 96.19 99 GLN A CA 1
ATOM 841 C C . GLN A 1 99 ? -0.075 1.282 -6.323 1.00 96.19 99 GLN A C 1
ATOM 843 O O . GLN A 1 99 ? 0.016 0.946 -5.148 1.00 96.19 99 GLN A O 1
ATOM 848 N N . ILE A 1 100 ? -1.147 0.965 -7.061 1.00 96.44 100 ILE A N 1
ATOM 849 C CA . ILE A 1 100 ? -2.326 0.309 -6.467 1.00 96.44 100 ILE A CA 1
ATOM 850 C C . ILE A 1 100 ? -1.967 -1.051 -5.846 1.00 96.44 100 ILE A C 1
ATOM 852 O O . ILE A 1 100 ? -2.309 -1.262 -4.682 1.00 96.44 100 ILE A O 1
ATOM 856 N N . PRO A 1 101 ? -1.214 -1.950 -6.519 1.00 96.06 101 PRO A N 1
ATOM 857 C CA . PRO A 1 101 ? -0.774 -3.188 -5.880 1.00 96.06 101 PRO A CA 1
ATOM 858 C C . PRO A 1 101 ? 0.098 -2.946 -4.641 1.00 96.06 101 PRO A C 1
ATOM 860 O O . PRO A 1 101 ? -0.044 -3.664 -3.657 1.00 96.06 101 PRO A O 1
ATOM 863 N N . GLN A 1 102 ? 0.961 -1.919 -4.650 1.00 95.12 102 GLN A N 1
ATOM 864 C CA . GLN A 1 102 ? 1.802 -1.579 -3.492 1.00 95.12 102 GLN A CA 1
ATOM 865 C C . GLN A 1 102 ? 0.957 -1.153 -2.291 1.00 95.12 102 GLN A C 1
ATOM 867 O O . GLN A 1 102 ? 1.191 -1.643 -1.190 1.00 95.12 102 GLN A O 1
ATOM 872 N N . PHE A 1 103 ? -0.076 -0.331 -2.496 1.00 95.69 103 PHE A N 1
ATOM 873 C CA . PHE A 1 103 ? -0.986 0.060 -1.416 1.00 95.69 103 PHE A CA 1
ATOM 874 C C . PHE A 1 103 ? -1.671 -1.156 -0.789 1.00 95.69 103 PHE A C 1
ATOM 876 O O . PHE A 1 103 ? -1.769 -1.241 0.429 1.00 95.69 103 PHE A O 1
ATOM 883 N N . LEU A 1 104 ? -2.087 -2.129 -1.602 1.00 95.56 104 LEU A N 1
ATOM 884 C CA . LEU A 1 104 ? -2.706 -3.359 -1.106 1.00 95.56 104 LEU A CA 1
ATOM 885 C C . LEU A 1 104 ? -1.727 -4.229 -0.300 1.00 95.56 104 LEU A C 1
ATOM 887 O O . LEU A 1 104 ? -2.119 -4.802 0.720 1.00 95.56 104 LEU A O 1
ATOM 891 N N . VAL A 1 105 ? -0.456 -4.309 -0.717 1.00 94.25 105 VAL A N 1
ATOM 892 C CA . VAL A 1 105 ? 0.602 -4.981 0.060 1.00 94.25 105 VAL A CA 1
ATOM 893 C C . VAL A 1 105 ? 0.794 -4.287 1.409 1.00 94.25 105 VAL A C 1
ATOM 895 O O . VAL A 1 105 ? 0.797 -4.956 2.441 1.00 94.25 105 VAL A O 1
ATOM 898 N N . GLU A 1 106 ? 0.918 -2.958 1.410 1.00 91.38 106 GLU A N 1
ATOM 899 C CA . GLU A 1 106 ? 1.092 -2.144 2.621 1.00 91.38 106 GLU A CA 1
ATOM 900 C C . GLU A 1 106 ? -0.090 -2.291 3.587 1.00 91.38 106 GLU A C 1
ATOM 902 O O . GLU A 1 106 ? 0.108 -2.441 4.788 1.00 91.38 106 GLU A O 1
ATOM 907 N N . MET A 1 107 ? -1.316 -2.350 3.060 1.00 92.12 107 MET A N 1
ATOM 908 C CA . MET A 1 107 ? -2.538 -2.602 3.831 1.00 92.12 107 MET A CA 1
ATOM 909 C C . MET A 1 107 ? -2.636 -4.034 4.388 1.00 92.12 107 MET A C 1
ATOM 911 O O . MET A 1 107 ? -3.569 -4.339 5.126 1.00 92.12 107 MET A O 1
ATOM 915 N N . GLY A 1 108 ? -1.707 -4.928 4.033 1.00 92.19 108 GLY A N 1
ATOM 916 C CA . GLY A 1 108 ? -1.650 -6.293 4.550 1.00 92.19 108 GLY A CA 1
ATOM 917 C C . GLY A 1 108 ? -2.479 -7.320 3.775 1.00 92.19 108 GLY A C 1
ATOM 918 O O . GLY A 1 108 ? -2.608 -8.451 4.234 1.00 92.19 108 GLY A O 1
ATOM 919 N N . TYR A 1 109 ? -2.994 -6.995 2.584 1.00 93.06 109 TYR A N 1
ATOM 920 C CA . TYR A 1 109 ? -3.802 -7.937 1.789 1.00 93.06 109 TYR A CA 1
ATOM 921 C C . TYR A 1 109 ? -2.985 -9.073 1.151 1.00 93.06 109 TYR A C 1
ATOM 923 O O . TYR A 1 109 ? -3.562 -10.033 0.643 1.00 93.06 109 TYR A O 1
ATOM 931 N N . ALA A 1 110 ? -1.655 -8.988 1.210 1.00 93.19 110 ALA A N 1
ATOM 932 C CA . ALA A 1 110 ? -0.726 -10.052 0.823 1.00 93.19 110 ALA A CA 1
ATOM 933 C C . ALA A 1 110 ? -0.145 -10.827 2.028 1.00 93.19 110 ALA A C 1
ATOM 935 O O . ALA A 1 110 ? 0.880 -11.492 1.897 1.00 93.19 110 ALA A O 1
ATOM 936 N N . ARG A 1 111 ? -0.744 -10.706 3.222 1.00 90.19 111 ARG A N 1
ATOM 937 C CA . ARG A 1 111 ? -0.367 -11.500 4.407 1.00 90.19 111 ARG A CA 1
ATOM 938 C C . ARG A 1 111 ? -1.108 -12.845 4.422 1.00 90.19 111 ARG A C 1
ATOM 940 O O . ARG A 1 111 ? -1.975 -13.099 3.587 1.00 90.19 111 ARG A O 1
ATOM 947 N N . ASP A 1 112 ? -0.750 -13.717 5.362 1.00 91.88 112 ASP A N 1
ATOM 948 C CA . ASP A 1 112 ? -1.420 -15.006 5.614 1.00 91.88 112 ASP A CA 1
ATOM 949 C C . ASP A 1 112 ? -1.461 -15.947 4.396 1.00 91.88 112 AS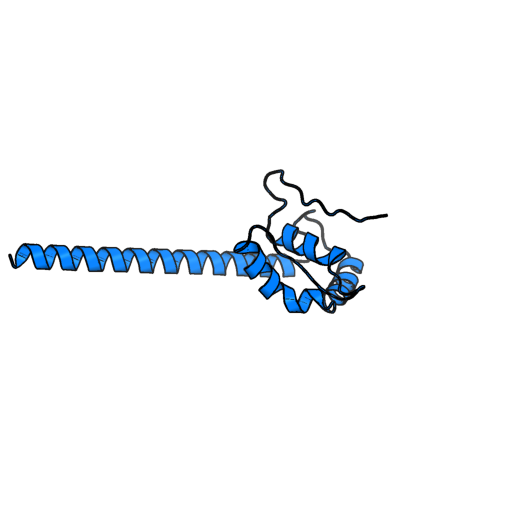P A C 1
ATOM 951 O O . ASP A 1 112 ? -2.455 -16.623 4.135 1.00 91.88 112 ASP A O 1
ATOM 955 N N . GLY A 1 113 ? -0.383 -15.956 3.606 1.00 92.12 113 GLY A N 1
ATOM 956 C CA . GLY A 1 113 ? -0.266 -16.790 2.405 1.00 92.12 113 GLY A CA 1
ATOM 957 C C . GLY A 1 113 ? -1.100 -16.315 1.209 1.00 92.12 113 GLY A C 1
ATOM 958 O O . GLY A 1 113 ? -1.151 -17.008 0.194 1.00 92.12 113 GLY A O 1
ATOM 959 N N . LYS A 1 114 ? -1.748 -15.146 1.293 1.00 94.88 114 LYS A N 1
ATOM 960 C CA . LYS A 1 114 ? -2.480 -14.539 0.172 1.00 94.88 114 LYS A CA 1
ATOM 961 C C . LYS A 1 114 ? -1.533 -13.801 -0.773 1.00 94.88 114 LYS A C 1
ATOM 963 O O . LYS A 1 114 ? -0.472 -13.327 -0.379 1.00 94.88 114 LYS A O 1
ATOM 968 N N . MET A 1 115 ? -1.950 -13.659 -2.029 1.00 96.12 115 MET A N 1
ATOM 969 C CA . MET A 1 115 ? -1.195 -12.960 -3.070 1.00 96.12 115 MET A CA 1
ATOM 970 C C . MET A 1 115 ? -2.070 -11.933 -3.789 1.00 96.12 115 MET A C 1
ATOM 972 O O . MET A 1 115 ? -3.282 -12.107 -3.907 1.00 96.12 115 MET A O 1
ATOM 976 N N . ILE A 1 116 ? -1.438 -10.881 -4.314 1.00 96.06 116 ILE A N 1
ATOM 977 C CA . ILE A 1 116 ? -2.091 -9.878 -5.162 1.00 96.06 116 ILE A CA 1
ATOM 978 C C . ILE A 1 116 ? -1.805 -10.215 -6.623 1.00 96.06 116 ILE A C 1
ATOM 980 O O . ILE A 1 116 ? -0.658 -10.185 -7.065 1.00 96.06 116 ILE A O 1
ATOM 984 N N . GLY A 1 117 ? -2.859 -10.519 -7.377 1.00 95.81 117 GLY A N 1
ATOM 985 C CA . GLY A 1 117 ? -2.781 -10.697 -8.822 1.00 95.81 117 GLY A CA 1
ATOM 986 C C . GLY A 1 117 ? -2.904 -9.357 -9.542 1.00 95.81 117 GLY A C 1
ATOM 987 O O . GLY A 1 117 ? -3.929 -8.690 -9.431 1.00 95.81 117 GLY A O 1
ATOM 988 N N . CYS A 1 118 ? -1.881 -8.976 -10.304 1.00 94.44 118 CYS A N 1
ATOM 989 C CA . CYS A 1 118 ? -1.951 -7.871 -11.257 1.00 94.44 118 CYS A CA 1
ATOM 990 C C . CYS A 1 118 ? -1.833 -8.453 -12.666 1.00 94.44 118 CYS A C 1
ATOM 992 O O . CYS A 1 118 ? -0.853 -9.131 -12.975 1.00 94.44 118 CYS A O 1
ATOM 994 N N . THR A 1 119 ? -2.836 -8.224 -13.507 1.00 93.19 119 THR A N 1
ATOM 995 C CA . THR A 1 119 ? -2.857 -8.703 -14.891 1.00 93.19 119 THR A CA 1
ATOM 996 C C . THR A 1 119 ? -2.668 -7.526 -15.838 1.00 93.19 119 THR A C 1
ATOM 998 O O . THR A 1 119 ? -3.186 -6.433 -15.611 1.00 93.19 119 THR A O 1
ATOM 1001 N N . GLN A 1 120 ? -1.893 -7.738 -16.899 1.00 88.94 120 GLN A N 1
ATOM 1002 C CA . GLN A 1 120 ? -1.653 -6.739 -17.933 1.00 88.94 120 GLN A CA 1
ATOM 1003 C C . GLN A 1 120 ? -1.929 -7.382 -19.297 1.00 88.94 120 GLN A C 1
ATOM 1005 O O . GLN A 1 120 ? -1.300 -8.398 -19.605 1.00 88.94 120 GLN A O 1
ATOM 1010 N N . PRO A 1 121 ? -2.852 -6.833 -20.108 1.00 89.88 121 PRO A N 1
ATOM 1011 C CA . PRO A 1 121 ? -3.016 -7.284 -21.484 1.00 89.88 121 PRO A CA 1
ATOM 1012 C C . PRO A 1 121 ? -1.735 -6.974 -22.275 1.00 89.88 121 PRO A C 1
ATOM 1014 O O . PRO A 1 121 ? -1.158 -5.894 -22.111 1.00 89.88 121 PRO A O 1
ATOM 1017 N N . ARG A 1 122 ? -1.271 -7.942 -23.073 1.00 83.50 122 ARG A N 1
ATOM 1018 C CA . ARG A 1 122 ? -0.189 -7.745 -24.049 1.00 83.50 122 ARG A CA 1
ATOM 1019 C C . ARG A 1 122 ? -0.749 -7.264 -25.375 1.00 83.50 122 ARG A C 1
ATOM 1021 O O . ARG A 1 122 ? -1.864 -7.711 -25.717 1.00 83.50 122 ARG A O 1
#

Sequence (122 aa):
KRKQEEDLKRKQEEDQKRKQEEELKRKQEEDLKRKQEEELQNSGINPWTNLPYSKRYYSLLAERQQLPVQMHKKEFIEKFKDNRIVILVGQTGSGKSTQIPQFLVEMGYARDGKMIGCTQPR

Organism: NCBI:txid222440

Secondary structure (DSSP, 8-state):
-HHHHHHHHHHHHHHHHHHHHHHHHHHHHHHHHHHHHHHHHHTTEETTTTEEPPHHHHHHHHHHHTSHHHHTHHHHHHHHHH-S-------TTSSHHHHHHHHHHHTTTT-TT---------

pLDDT: mean 89.44, std 8.73, range [58.84, 97.38]

InterPro domains:
  IPR027417 P-loop containing nucleoside triphosphate hydrolase [G3DSA:3.40.50.300] (1-122)
  IPR027417 P-loop containing nucleoside triphosphate hydrolase [SSF52540] (8-122)

Foldseek 3Di:
DVVVVVVVVVVVVVVVVVVVVVVVVVVVVVVVVVVVVVVVVVVQADPVVRHGDDPVNVVVVVVLCPQQVVVCLVVCVVCVVVDPDDDDDDDPRSCCLPVVLVSCVVVVCPPPVDDDDRDDDD